Protein AF-A0A527Y413-F1 (afdb_monomer)

Mean predicted aligned error: 3.58 Å

Structure (mmCIF, N/CA/C/O backbone):
data_AF-A0A527Y413-F1
#
_entry.id   AF-A0A527Y413-F1
#
loop_
_atom_site.group_PDB
_atom_site.id
_atom_site.type_symbol
_atom_site.label_atom_id
_atom_site.label_alt_id
_atom_site.label_comp_id
_atom_site.label_asym_id
_atom_site.label_entity_id
_atom_site.label_seq_id
_atom_site.pdbx_PDB_ins_code
_atom_site.Cartn_x
_atom_site.Cartn_y
_atom_site.Cartn_z
_atom_site.occupancy
_atom_site.B_iso_or_equiv
_atom_site.auth_seq_id
_atom_site.auth_comp_id
_atom_site.auth_asym_id
_atom_site.auth_atom_id
_atom_site.pdbx_PDB_model_num
ATOM 1 N N . VAL A 1 1 ? 9.779 -12.324 -18.242 1.00 88.62 1 VAL A N 1
ATOM 2 C CA . VAL A 1 1 ? 10.244 -12.628 -16.867 1.00 88.62 1 VAL A CA 1
ATOM 3 C C . VAL A 1 1 ? 9.384 -11.818 -15.916 1.00 88.62 1 VAL A C 1
ATOM 5 O O . VAL A 1 1 ? 9.261 -10.623 -16.142 1.00 88.62 1 VAL A O 1
ATOM 8 N N . GLY A 1 2 ? 8.724 -12.457 -14.950 1.00 92.38 2 GLY A N 1
ATOM 9 C CA . GLY A 1 2 ? 7.933 -11.762 -13.930 1.00 92.38 2 GLY A CA 1
ATOM 10 C C . GLY A 1 2 ? 8.755 -11.575 -12.660 1.00 92.38 2 GLY A C 1
ATOM 11 O O . GLY A 1 2 ? 9.491 -12.485 -12.281 1.00 92.38 2 GLY A O 1
ATOM 12 N N . VAL A 1 3 ? 8.639 -10.411 -12.024 1.00 92.94 3 VAL A N 1
ATOM 13 C CA . VAL A 1 3 ? 9.297 -10.102 -10.749 1.00 92.94 3 VAL A CA 1
ATOM 14 C C . VAL A 1 3 ? 8.225 -9.657 -9.766 1.00 92.94 3 VAL A C 1
ATOM 16 O O . VAL A 1 3 ? 7.400 -8.806 -10.093 1.00 92.94 3 VAL A O 1
ATOM 19 N N . TYR A 1 4 ? 8.240 -10.245 -8.574 1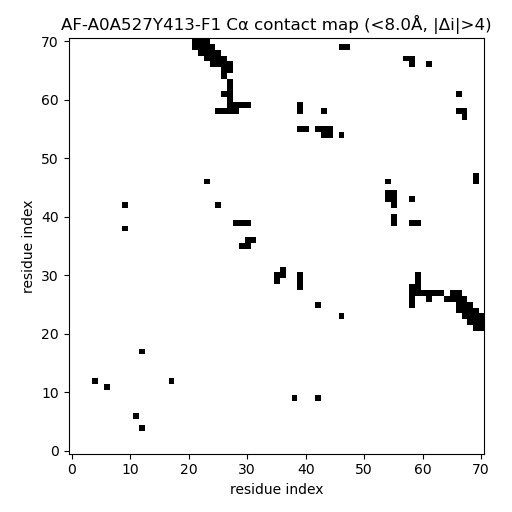.00 93.38 4 TYR A N 1
ATOM 20 C CA . TYR A 1 4 ? 7.284 -9.959 -7.513 1.00 93.38 4 TYR A CA 1
ATOM 21 C C . TYR A 1 4 ? 8.051 -9.593 -6.251 1.00 93.38 4 TYR A C 1
ATOM 23 O O . TYR A 1 4 ? 8.932 -10.337 -5.821 1.00 93.38 4 TYR A O 1
ATOM 31 N N . PHE A 1 5 ? 7.695 -8.459 -5.660 1.00 93.62 5 PHE A N 1
ATOM 32 C CA . PHE A 1 5 ? 8.165 -8.056 -4.343 1.00 93.62 5 PHE A CA 1
ATOM 33 C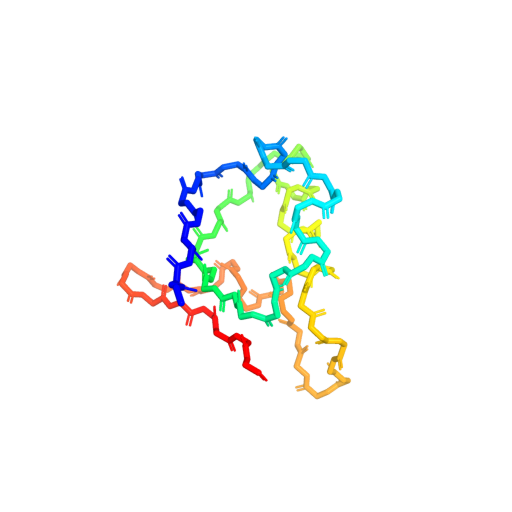 C . PHE A 1 5 ? 7.007 -8.180 -3.361 1.00 93.62 5 PHE A C 1
ATOM 35 O O . PHE A 1 5 ? 5.906 -7.709 -3.641 1.00 93.62 5 PHE A O 1
ATOM 42 N N . VAL A 1 6 ? 7.256 -8.824 -2.223 1.00 93.38 6 VAL A N 1
ATOM 43 C CA . VAL A 1 6 ? 6.259 -9.033 -1.170 1.00 93.38 6 VAL A CA 1
ATOM 44 C C . VAL A 1 6 ? 6.860 -8.539 0.139 1.00 93.38 6 VAL A C 1
ATOM 46 O O . VAL A 1 6 ? 7.890 -9.046 0.576 1.00 93.38 6 VAL A O 1
ATOM 49 N N . THR A 1 7 ? 6.239 -7.527 0.741 1.00 89.94 7 THR A N 1
ATOM 50 C CA . THR A 1 7 ? 6.667 -6.937 2.015 1.00 89.94 7 THR A CA 1
ATOM 51 C C . THR A 1 7 ? 5.461 -6.443 2.815 1.00 89.94 7 THR A C 1
ATOM 53 O O . THR A 1 7 ? 4.432 -6.084 2.246 1.00 89.94 7 THR A O 1
ATOM 56 N N . GLN A 1 8 ? 5.60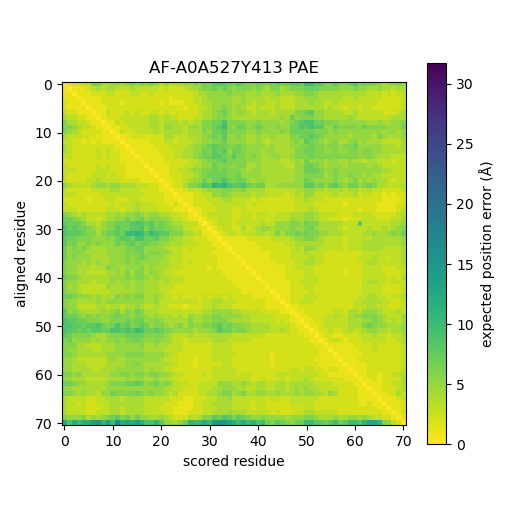9 -6.402 4.141 1.00 82.69 8 GLN A N 1
ATOM 57 C CA . GLN A 1 8 ? 4.670 -5.758 5.063 1.00 82.69 8 GLN A CA 1
ATOM 58 C C . GLN A 1 8 ? 4.927 -4.250 5.204 1.00 82.69 8 GLN A C 1
ATOM 60 O O . GLN A 1 8 ? 4.073 -3.529 5.719 1.00 82.69 8 GLN A O 1
ATOM 65 N N . ASN A 1 9 ? 6.100 -3.773 4.777 1.00 79.00 9 ASN A N 1
ATOM 66 C CA . ASN A 1 9 ? 6.494 -2.376 4.847 1.00 79.00 9 ASN A CA 1
ATOM 67 C C . ASN A 1 9 ? 6.936 -1.889 3.458 1.00 79.00 9 ASN A C 1
ATOM 69 O O . ASN A 1 9 ? 7.988 -2.305 2.972 1.00 79.00 9 ASN A O 1
ATOM 73 N N . PRO A 1 10 ? 6.190 -0.974 2.8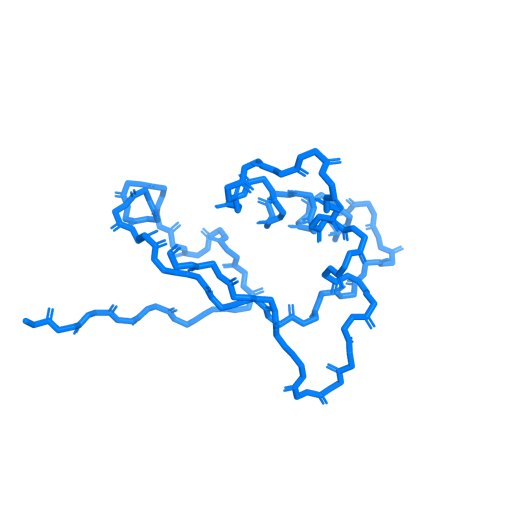19 1.00 70.56 10 PRO A N 1
ATOM 74 C CA . PRO A 1 10 ? 6.530 -0.494 1.480 1.00 70.56 10 PRO A CA 1
ATOM 75 C C . PRO A 1 10 ? 7.907 0.183 1.411 1.00 70.56 10 PRO A C 1
ATOM 77 O O . PRO A 1 10 ? 8.496 0.232 0.338 1.00 70.56 10 PRO A O 1
ATOM 80 N N . LEU A 1 11 ? 8.452 0.652 2.542 1.00 78.31 11 LEU A N 1
ATOM 81 C CA . LEU A 1 11 ? 9.789 1.254 2.615 1.00 78.31 11 LEU A CA 1
ATOM 82 C C . LEU A 1 11 ? 10.938 0.248 2.431 1.00 78.31 11 LEU A C 1
ATOM 84 O O . LEU A 1 11 ? 12.079 0.669 2.255 1.00 78.31 11 LEU A O 1
ATOM 88 N N . ASP A 1 12 ? 10.662 -1.058 2.467 1.00 87.00 12 ASP A N 1
ATOM 89 C CA . ASP A 1 12 ? 11.685 -2.091 2.268 1.00 87.00 12 ASP A CA 1
ATOM 90 C C . ASP A 1 12 ? 12.101 -2.222 0.792 1.00 87.00 12 ASP A C 1
ATOM 92 O O . ASP A 1 12 ? 13.140 -2.809 0.486 1.00 87.00 12 ASP A O 1
ATOM 96 N N . ILE A 1 13 ? 11.300 -1.689 -0.138 1.00 88.12 13 ILE A N 1
ATOM 97 C CA . ILE A 1 13 ? 11.587 -1.716 -1.572 1.00 88.12 13 ILE A CA 1
ATOM 98 C C . ILE A 1 13 ? 12.073 -0.322 -1.994 1.00 88.12 13 ILE A C 1
ATOM 100 O O . ILE A 1 13 ? 11.368 0.661 -1.762 1.00 88.12 13 ILE A O 1
ATOM 104 N N . PRO A 1 14 ? 13.245 -0.205 -2.648 1.00 89.50 14 PRO A N 1
ATOM 105 C CA . PRO A 1 14 ? 13.727 1.076 -3.150 1.00 89.50 14 PRO A CA 1
ATOM 106 C C . PRO A 1 14 ? 12.722 1.748 -4.091 1.00 89.50 14 PRO A C 1
ATOM 108 O O . PRO A 1 14 ? 12.127 1.094 -4.949 1.00 89.50 14 PRO A O 1
ATOM 111 N N . GLU A 1 15 ? 12.591 3.070 -3.990 1.0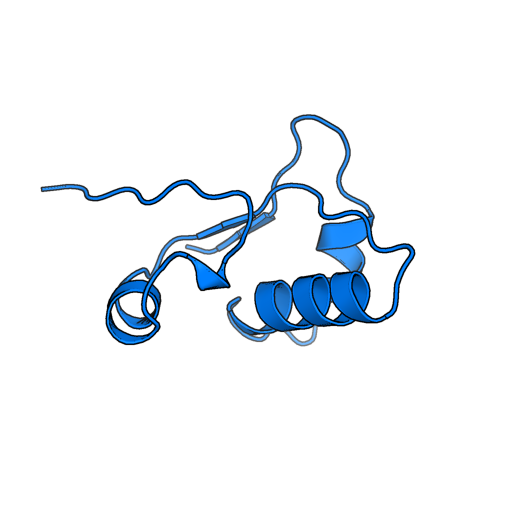0 84.62 15 GLU A N 1
ATOM 112 C CA . GLU A 1 15 ? 11.648 3.856 -4.797 1.00 84.62 15 GLU A CA 1
ATOM 113 C C . GLU A 1 15 ? 11.868 3.672 -6.307 1.00 84.62 15 GLU A C 1
ATOM 115 O O . GLU A 1 15 ? 10.912 3.530 -7.065 1.00 84.62 15 GLU A O 1
ATOM 120 N N . THR A 1 16 ? 13.127 3.565 -6.742 1.00 91.00 16 THR A N 1
ATOM 121 C CA . THR A 1 16 ? 13.488 3.309 -8.146 1.00 91.00 16 THR A CA 1
ATOM 122 C C . THR A 1 16 ? 12.963 1.972 -8.668 1.00 91.00 16 THR A C 1
ATOM 124 O O . THR A 1 16 ? 12.662 1.859 -9.854 1.00 91.00 16 THR A O 1
ATOM 127 N N . VAL A 1 17 ? 12.821 0.971 -7.795 1.00 91.25 17 VAL A N 1
ATOM 128 C CA . VAL A 1 17 ? 12.227 -0.330 -8.122 1.00 91.25 17 VAL A CA 1
ATOM 129 C C . VAL A 1 17 ? 10.705 -0.236 -8.062 1.00 91.25 17 VAL A C 1
ATOM 131 O O . VAL A 1 17 ? 10.038 -0.640 -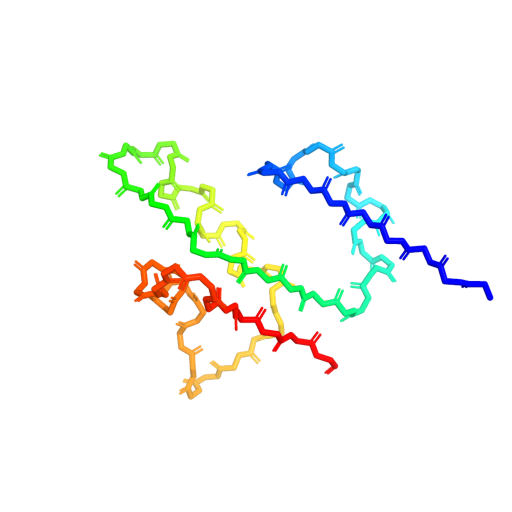9.012 1.00 91.25 17 VAL A O 1
ATOM 134 N N . LEU A 1 18 ? 10.146 0.355 -6.998 1.00 84.88 18 LEU A N 1
ATOM 135 C CA . LEU A 1 18 ? 8.700 0.571 -6.849 1.00 84.88 18 LEU A CA 1
ATOM 136 C C . LEU A 1 18 ? 8.096 1.341 -8.029 1.00 84.88 18 LEU A C 1
ATOM 138 O O . LEU A 1 18 ? 6.993 1.009 -8.461 1.00 84.88 18 LEU A O 1
ATOM 142 N N . ALA A 1 19 ? 8.811 2.332 -8.565 1.00 84.62 19 ALA A N 1
ATOM 143 C CA . ALA A 1 19 ? 8.381 3.129 -9.710 1.00 84.62 19 ALA A CA 1
ATOM 144 C C . ALA A 1 19 ? 8.236 2.305 -11.003 1.00 84.62 19 ALA A C 1
ATOM 146 O O . ALA A 1 19 ? 7.475 2.687 -11.888 1.00 84.62 19 ALA A O 1
ATOM 147 N N . GLN A 1 20 ? 8.929 1.166 -11.113 1.00 89.50 20 GLN A N 1
ATOM 148 C CA . GLN A 1 20 ? 8.810 0.255 -12.256 1.00 89.50 20 GLN A CA 1
ATOM 149 C C . GLN A 1 20 ? 7.678 -0.770 -12.093 1.00 89.50 20 GLN A C 1
ATOM 151 O O . GLN A 1 20 ? 7.300 -1.430 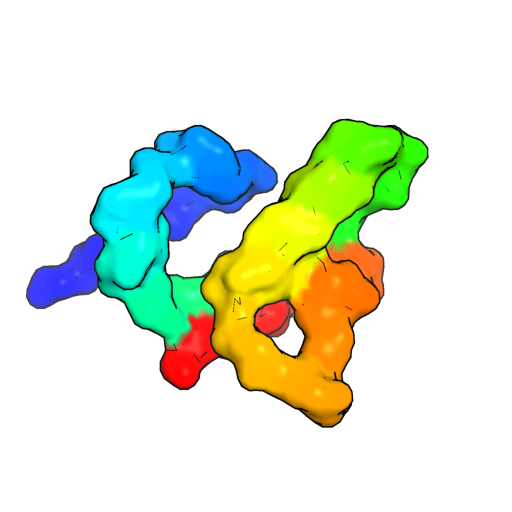-13.062 1.00 89.50 20 GLN A O 1
ATOM 156 N N . LEU A 1 21 ? 7.118 -0.917 -10.888 1.00 87.38 21 LEU A N 1
ATOM 157 C CA . LEU A 1 21 ? 6.020 -1.843 -10.623 1.00 87.38 21 LEU A CA 1
ATOM 158 C C . LEU A 1 21 ? 4.682 -1.177 -10.970 1.00 87.38 21 LEU A C 1
ATOM 160 O O . LEU A 1 21 ? 4.154 -0.367 -10.208 1.00 87.38 21 LEU A O 1
ATOM 164 N N . GLY A 1 22 ? 4.133 -1.528 -12.136 1.00 83.62 22 GLY A N 1
ATOM 165 C CA . GLY A 1 22 ? 2.827 -1.031 -12.590 1.00 83.62 22 GLY A CA 1
ATOM 166 C C . GLY A 1 22 ? 1.632 -1.694 -11.895 1.00 83.62 22 GLY A C 1
ATOM 167 O O . GLY A 1 22 ? 0.601 -1.051 -11.700 1.00 83.62 22 GLY A O 1
ATOM 168 N N . ASN A 1 23 ? 1.796 -2.954 -11.480 1.00 89.94 23 ASN A N 1
ATOM 169 C CA . ASN A 1 23 ? 0.768 -3.721 -10.782 1.00 89.94 23 ASN A CA 1
ATOM 170 C C . ASN A 1 23 ? 1.005 -3.691 -9.273 1.00 89.94 23 ASN A C 1
ATOM 172 O O . ASN A 1 23 ? 2.133 -3.897 -8.817 1.00 89.94 23 ASN A O 1
ATOM 176 N N . ARG A 1 24 ? -0.066 -3.499 -8.498 1.00 90.31 24 ARG A N 1
ATOM 177 C CA . ARG A 1 24 ? -0.018 -3.520 -7.029 1.00 90.31 24 ARG A CA 1
ATOM 178 C C . ARG A 1 24 ? -1.142 -4.358 -6.449 1.00 90.31 24 ARG A C 1
ATOM 180 O O . ARG A 1 24 ? -2.258 -4.324 -6.958 1.00 90.31 24 ARG A O 1
ATOM 187 N N . VAL A 1 25 ? -0.825 -5.061 -5.364 1.00 92.94 25 VAL A N 1
ATOM 188 C CA . VAL A 1 25 ? -1.769 -5.798 -4.521 1.00 92.94 25 VAL A CA 1
ATOM 189 C C . VAL A 1 25 ? -1.505 -5.374 -3.079 1.00 92.94 25 VAL A C 1
ATOM 191 O O . VAL A 1 25 ? -0.450 -5.685 -2.530 1.00 92.94 25 VAL A O 1
ATOM 194 N N . GLN A 1 26 ? -2.432 -4.624 -2.487 1.00 93.06 26 GLN A N 1
ATOM 195 C CA . GLN A 1 26 ? -2.312 -4.090 -1.131 1.00 93.06 26 GLN A CA 1
ATOM 196 C C . GLN A 1 26 ? -3.361 -4.728 -0.229 1.00 93.06 26 GLN A C 1
ATOM 198 O O . GLN A 1 26 ? -4.559 -4.532 -0.422 1.00 93.06 26 GLN A O 1
ATOM 203 N N . HIS A 1 27 ? -2.902 -5.460 0.780 1.00 93.69 27 HIS A N 1
ATOM 204 C CA . HIS A 1 27 ? -3.758 -5.972 1.845 1.00 93.69 27 HIS A CA 1
ATOM 205 C C . HIS A 1 27 ? -4.034 -4.911 2.914 1.00 93.69 27 HIS A C 1
ATOM 207 O O . HIS A 1 27 ? -3.408 -3.846 2.937 1.00 93.69 27 HIS A O 1
ATOM 213 N N . ALA A 1 28 ? -4.962 -5.234 3.815 1.00 91.88 28 ALA A N 1
ATOM 214 C CA . ALA A 1 28 ? -5.356 -4.375 4.920 1.00 91.88 28 ALA A CA 1
ATOM 215 C C . ALA A 1 28 ? -4.150 -3.877 5.733 1.00 91.88 28 ALA A C 1
ATOM 217 O O . ALA A 1 28 ? -3.323 -4.669 6.193 1.00 91.88 28 ALA A O 1
ATOM 218 N N . LEU A 1 29 ? -4.094 -2.566 5.970 1.00 88.69 29 LEU A N 1
ATOM 219 C CA . LEU A 1 29 ? -3.177 -1.961 6.934 1.00 88.69 29 LEU A CA 1
ATOM 220 C C . LEU A 1 29 ? -3.992 -1.385 8.083 1.00 88.69 29 LEU A C 1
ATOM 222 O O . LEU A 1 29 ? -4.934 -0.620 7.876 1.00 88.69 29 LEU A O 1
ATOM 226 N N . ARG A 1 30 ? -3.613 -1.740 9.310 1.00 86.94 30 ARG A N 1
ATOM 227 C CA . ARG A 1 30 ? -4.238 -1.186 10.510 1.00 86.94 30 ARG A CA 1
ATOM 228 C C . ARG A 1 30 ? -3.395 -0.041 11.039 1.00 86.94 30 ARG A C 1
ATOM 230 O O . ARG A 1 30 ? -2.187 -0.189 11.195 1.00 86.94 30 ARG A O 1
ATOM 237 N N . ALA A 1 31 ? -4.040 1.089 11.303 1.00 87.75 31 ALA A N 1
ATOM 238 C CA . ALA A 1 31 ? -3.374 2.285 11.785 1.00 87.75 31 ALA A CA 1
ATOM 239 C C . ALA A 1 31 ? -3.994 2.779 13.091 1.00 87.75 31 ALA A C 1
ATOM 241 O O . ALA A 1 31 ? -5.092 3.329 13.103 1.00 87.75 31 ALA A O 1
ATOM 242 N N . TYR A 1 32 ? -3.255 2.606 14.183 1.00 87.94 32 TYR A N 1
ATOM 243 C CA . TYR A 1 32 ? -3.612 3.053 15.531 1.00 87.94 32 TYR A CA 1
ATOM 244 C C . TYR A 1 32 ? -2.661 4.143 16.043 1.00 87.94 32 TYR A C 1
ATOM 246 O O . TYR A 1 32 ? -2.993 4.886 16.964 1.00 87.94 32 TYR A O 1
ATOM 254 N N . THR A 1 33 ? -1.489 4.271 15.421 1.00 91.94 33 THR A N 1
ATOM 255 C CA . THR A 1 33 ? -0.472 5.280 15.726 1.00 91.94 33 THR A CA 1
ATOM 256 C C . THR A 1 33 ? -0.293 6.268 14.565 1.00 91.94 33 THR A C 1
ATOM 258 O O . THR A 1 33 ? -0.543 5.918 13.407 1.00 91.94 33 THR A O 1
ATOM 261 N N . PRO A 1 34 ? 0.221 7.490 14.813 1.00 91.50 34 PRO A N 1
ATOM 262 C CA . PRO A 1 34 ? 0.526 8.444 13.741 1.00 91.50 34 PRO A CA 1
ATOM 263 C C . PRO A 1 34 ? 1.492 7.886 12.684 1.00 91.50 34 PRO A C 1
ATOM 265 O O . PRO A 1 34 ? 1.380 8.200 11.500 1.00 91.50 34 PRO A O 1
ATOM 268 N N . ARG A 1 35 ? 2.428 7.020 13.100 1.00 87.25 35 ARG A N 1
ATOM 269 C CA . ARG A 1 35 ? 3.377 6.364 12.192 1.00 87.25 35 ARG A CA 1
ATOM 270 C C . ARG A 1 35 ? 2.666 5.431 11.214 1.00 87.25 35 ARG A C 1
ATOM 272 O O . ARG A 1 35 ? 2.966 5.458 10.025 1.00 87.25 35 ARG A O 1
ATOM 279 N N . GLU A 1 36 ? 1.720 4.634 11.698 1.00 88.00 36 GLU A N 1
ATOM 280 C CA . GLU A 1 36 ? 0.947 3.722 10.850 1.00 88.00 36 GLU A CA 1
ATOM 281 C C . GLU A 1 36 ? -0.019 4.481 9.938 1.00 88.00 36 GLU A C 1
ATOM 283 O O . GLU A 1 36 ? -0.160 4.118 8.776 1.00 88.00 36 GLU A O 1
ATOM 288 N N . GLN A 1 37 ? -0.620 5.582 10.405 1.00 89.44 37 GLN A N 1
ATOM 289 C CA . GLN A 1 37 ? -1.449 6.436 9.543 1.00 89.44 37 GLN A CA 1
ATOM 290 C C . GLN A 1 37 ? -0.640 7.005 8.374 1.00 89.44 37 GLN A C 1
ATOM 292 O O . GLN A 1 37 ? -1.132 7.061 7.248 1.00 89.44 37 GLN A O 1
ATOM 297 N N . LYS A 1 38 ? 0.619 7.390 8.621 1.00 88.38 38 LYS A N 1
ATOM 298 C CA . LYS A 1 38 ? 1.529 7.816 7.555 1.00 88.38 38 LYS A CA 1
ATOM 299 C C . LYS A 1 38 ? 1.820 6.673 6.581 1.00 88.38 38 LYS A C 1
ATOM 301 O O . LYS A 1 38 ? 1.772 6.899 5.381 1.00 88.38 38 LYS A O 1
ATOM 306 N N . ALA A 1 39 ? 2.047 5.457 7.079 1.00 85.94 39 ALA A N 1
ATOM 307 C CA . ALA A 1 39 ? 2.258 4.286 6.228 1.00 85.94 39 ALA A CA 1
ATOM 308 C C . ALA A 1 39 ? 1.037 3.974 5.342 1.00 85.94 39 ALA A C 1
ATOM 310 O O . ALA A 1 39 ? 1.210 3.718 4.154 1.00 85.94 39 ALA A O 1
ATOM 311 N N . VAL A 1 40 ? -0.186 4.068 5.883 1.00 90.06 40 VAL A N 1
ATOM 312 C CA . VAL A 1 40 ? -1.433 3.920 5.106 1.00 90.06 40 VAL A CA 1
ATOM 313 C C . VAL A 1 40 ? -1.517 4.967 3.998 1.00 90.06 40 VAL A C 1
ATOM 315 O O . VAL A 1 40 ? -1.794 4.617 2.854 1.00 90.06 40 VAL A O 1
ATOM 318 N N . ARG A 1 41 ? -1.251 6.241 4.314 1.00 88.75 41 ARG A N 1
ATOM 319 C CA . ARG A 1 41 ? -1.277 7.325 3.318 1.00 88.75 41 ARG A CA 1
ATOM 320 C C . ARG A 1 41 ? -0.245 7.110 2.221 1.00 88.75 41 ARG A C 1
ATOM 322 O O . ARG A 1 41 ? -0.599 7.154 1.053 1.00 88.75 41 ARG A O 1
ATOM 329 N N . THR A 1 42 ? 0.994 6.798 2.593 1.00 87.19 42 THR A N 1
ATOM 330 C CA . THR A 1 42 ? 2.055 6.512 1.624 1.00 87.19 42 THR A CA 1
ATOM 331 C C . THR A 1 42 ? 1.690 5.318 0.744 1.00 87.19 42 THR A C 1
ATOM 333 O O . THR A 1 42 ? 1.859 5.396 -0.465 1.00 87.19 42 THR A O 1
ATOM 336 N N . ALA A 1 43 ? 1.129 4.241 1.304 1.00 87.50 43 ALA A N 1
ATOM 337 C CA . ALA A 1 43 ? 0.652 3.114 0.505 1.00 87.50 43 ALA A CA 1
ATOM 338 C C . ALA A 1 43 ? -0.451 3.547 -0.478 1.00 87.50 43 ALA A C 1
ATOM 340 O O . ALA A 1 43 ? -0.360 3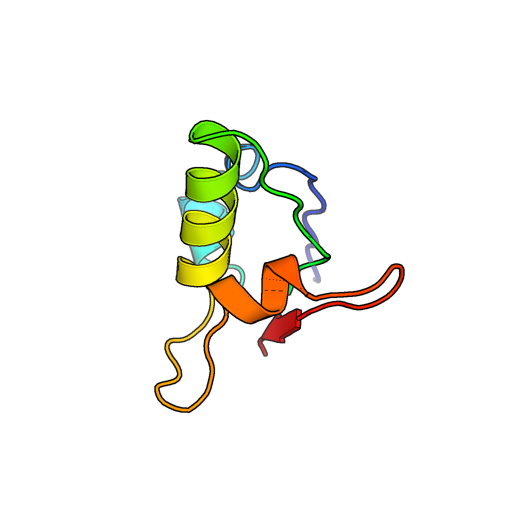.230 -1.662 1.00 87.50 43 ALA A O 1
ATOM 341 N N . ALA A 1 44 ? -1.441 4.323 -0.025 1.00 89.62 44 ALA A N 1
ATOM 342 C CA . ALA A 1 44 ? -2.523 4.836 -0.866 1.00 89.62 44 ALA A CA 1
ATOM 343 C C . ALA A 1 44 ? -2.024 5.740 -2.007 1.00 89.62 44 ALA A C 1
ATOM 345 O O . ALA A 1 44 ? -2.496 5.611 -3.132 1.00 89.62 44 ALA A O 1
ATOM 346 N N . GLU A 1 45 ? -1.040 6.603 -1.745 1.00 86.88 45 GLU A N 1
ATOM 347 C CA . GLU A 1 45 ? -0.434 7.510 -2.734 1.00 86.88 45 GLU A CA 1
ATOM 348 C C . GLU A 1 45 ? 0.335 6.768 -3.838 1.00 86.88 45 GLU A C 1
ATOM 350 O O . GLU A 1 45 ? 0.548 7.317 -4.917 1.00 86.88 45 GLU A O 1
ATOM 355 N N . THR A 1 46 ? 0.720 5.507 -3.611 1.00 82.69 46 THR A N 1
ATOM 356 C CA . THR A 1 46 ? 1.327 4.675 -4.663 1.00 82.69 46 THR A CA 1
ATOM 357 C C . THR A 1 46 ? 0.302 4.099 -5.647 1.00 82.69 46 THR A C 1
ATOM 359 O O . THR A 1 46 ? 0.689 3.546 -6.679 1.00 82.69 46 THR A O 1
ATOM 362 N N . PHE A 1 47 ? -1.001 4.199 -5.371 1.00 87.31 47 PHE A N 1
ATOM 363 C CA . PHE A 1 47 ? -2.046 3.818 -6.324 1.00 87.31 47 PHE A CA 1
ATOM 364 C C . PHE A 1 47 ? -2.293 4.936 -7.340 1.00 87.31 47 PHE A C 1
ATOM 366 O O . PHE A 1 47 ? -2.010 6.107 -7.091 1.00 87.31 47 PHE A O 1
ATOM 373 N N . ARG A 1 48 ? -2.843 4.583 -8.509 1.00 86.00 48 ARG A N 1
ATOM 374 C CA . ARG A 1 48 ? -3.283 5.597 -9.474 1.00 86.00 48 ARG A CA 1
ATOM 375 C C . ARG A 1 48 ? -4.353 6.493 -8.832 1.00 86.00 48 ARG A C 1
ATOM 377 O O . ARG A 1 48 ? -5.297 5.947 -8.260 1.00 86.00 48 ARG A O 1
ATOM 384 N N . PRO A 1 49 ? -4.247 7.831 -8.950 1.00 86.00 49 PRO A N 1
ATOM 385 C CA . PRO A 1 49 ? -5.272 8.736 -8.449 1.00 86.00 49 PRO A CA 1
ATOM 386 C C . PRO A 1 49 ? -6.631 8.428 -9.077 1.00 86.00 49 PRO A C 1
ATOM 388 O O . PRO A 1 49 ? -6.738 8.312 -10.299 1.00 86.00 49 PRO A O 1
ATOM 391 N N . ASN A 1 50 ? -7.663 8.323 -8.244 1.00 87.44 50 ASN A N 1
ATOM 392 C CA . ASN A 1 50 ? -9.036 8.118 -8.680 1.00 87.44 50 ASN A CA 1
ATOM 393 C C . ASN A 1 50 ? -9.968 9.014 -7.842 1.00 87.44 50 ASN A C 1
ATOM 395 O O . ASN A 1 50 ? -10.103 8.770 -6.646 1.00 87.44 50 ASN A O 1
ATOM 399 N N . PRO A 1 51 ? -10.595 10.055 -8.422 1.00 88.75 51 PRO A N 1
ATOM 400 C CA . PRO A 1 51 ? -11.466 10.961 -7.670 1.00 88.75 51 PRO A CA 1
ATOM 401 C C . PRO A 1 51 ? -12.729 10.277 -7.125 1.00 88.75 51 PRO A C 1
ATOM 403 O O . PRO A 1 51 ? -13.285 10.749 -6.137 1.00 88.75 51 PRO A O 1
ATOM 406 N N . ASP A 1 52 ? -13.148 9.158 -7.719 1.00 92.75 52 ASP A N 1
ATOM 4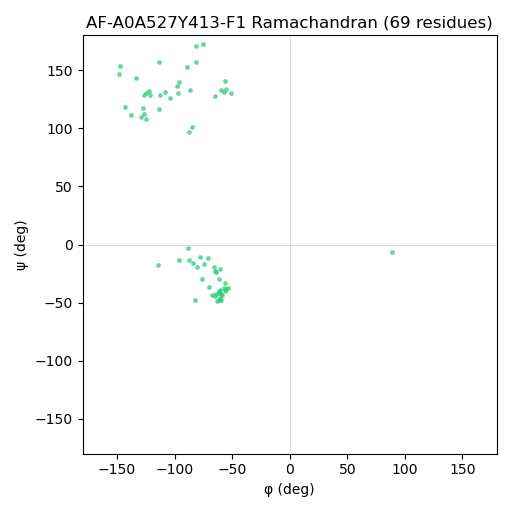07 C CA . ASP A 1 52 ? -14.331 8.401 -7.299 1.00 92.75 52 ASP A CA 1
ATOM 408 C C . ASP A 1 52 ? -14.009 7.351 -6.220 1.00 92.75 52 ASP A C 1
ATOM 410 O O . ASP A 1 52 ? -14.902 6.645 -5.748 1.00 92.75 52 ASP A O 1
ATOM 414 N N . PHE A 1 53 ? -12.733 7.207 -5.836 1.00 90.75 53 PHE A N 1
ATOM 415 C CA . PHE A 1 53 ? -12.285 6.146 -4.942 1.00 90.75 53 PHE A CA 1
ATOM 416 C C . PHE A 1 53 ? -11.184 6.598 -3.977 1.00 90.75 53 PHE A C 1
ATOM 418 O O . PHE A 1 53 ? -10.062 6.909 -4.372 1.00 90.75 53 PHE A O 1
ATOM 425 N N . ASP A 1 54 ? -11.480 6.542 -2.679 1.00 91.88 54 ASP A N 1
ATOM 426 C CA . ASP A 1 54 ? -10.495 6.816 -1.636 1.00 91.88 54 ASP A CA 1
ATOM 427 C C . ASP A 1 54 ? -9.714 5.548 -1.258 1.00 91.88 54 ASP A C 1
ATOM 429 O O . ASP A 1 54 ? -10.135 4.746 -0.416 1.00 91.88 54 ASP A O 1
ATOM 433 N N . CYS A 1 55 ? -8.529 5.401 -1.860 1.00 92.44 55 CYS A N 1
ATOM 434 C CA . CYS A 1 55 ? -7.594 4.322 -1.550 1.00 92.44 55 CYS A CA 1
ATOM 435 C C . CYS A 1 55 ? -7.215 4.269 -0.064 1.00 92.44 55 CYS A C 1
ATOM 437 O O . CYS A 1 55 ? -7.109 3.177 0.490 1.00 92.44 55 CYS A O 1
ATOM 439 N N . ALA A 1 56 ? -7.003 5.411 0.597 1.00 91.31 56 ALA A N 1
ATOM 440 C CA . ALA A 1 56 ? -6.544 5.427 1.985 1.00 91.31 56 ALA A CA 1
ATOM 441 C C . ALA A 1 56 ? -7.623 4.882 2.925 1.00 91.31 56 ALA A C 1
ATOM 443 O O . ALA A 1 56 ? -7.328 4.054 3.790 1.00 91.31 56 ALA A O 1
ATOM 444 N N . THR A 1 57 ? -8.875 5.291 2.708 1.00 92.19 57 THR A N 1
ATOM 445 C CA . THR A 1 57 ? -10.019 4.754 3.451 1.00 92.19 57 THR A CA 1
ATOM 446 C C . THR A 1 57 ? -10.193 3.263 3.170 1.00 92.19 57 THR A C 1
ATOM 448 O O . THR A 1 57 ? -10.250 2.467 4.112 1.00 92.19 57 THR A O 1
ATOM 451 N N . ALA A 1 58 ? -10.180 2.861 1.897 1.00 93.56 58 ALA A N 1
ATOM 452 C CA . ALA A 1 58 ? -10.370 1.468 1.513 1.00 93.56 58 ALA A CA 1
ATOM 453 C C . ALA A 1 58 ? -9.314 0.529 2.127 1.00 93.56 58 ALA A C 1
ATOM 455 O O . ALA A 1 58 ? -9.687 -0.500 2.684 1.00 93.56 58 ALA A O 1
ATOM 456 N N . ILE A 1 59 ? -8.024 0.904 2.134 1.00 93.12 59 ILE A N 1
ATOM 457 C CA . ILE A 1 59 ? -6.937 0.104 2.740 1.00 93.12 59 ILE A CA 1
ATOM 458 C C . ILE A 1 59 ? -7.239 -0.261 4.201 1.00 93.12 59 ILE A C 1
ATOM 460 O O . ILE A 1 59 ? -6.907 -1.360 4.646 1.00 93.12 59 ILE A O 1
ATOM 464 N N . THR A 1 60 ? -7.854 0.650 4.957 1.00 91.69 60 THR A N 1
ATOM 465 C CA . THR A 1 60 ? -8.147 0.429 6.384 1.00 91.69 60 THR A CA 1
ATOM 466 C C . THR A 1 60 ? -9.397 -0.408 6.640 1.00 91.69 60 THR A C 1
ATOM 468 O O . THR A 1 60 ? -9.548 -0.955 7.732 1.00 91.69 60 THR A O 1
ATOM 471 N N . GLN A 1 61 ? -10.283 -0.508 5.649 1.00 93.44 61 GLN A N 1
ATOM 472 C CA . GLN A 1 61 ? -11.571 -1.195 5.755 1.00 93.44 61 GLN A CA 1
ATOM 473 C C . GLN A 1 61 ? -11.534 -2.634 5.233 1.00 93.44 61 GLN A C 1
ATOM 475 O O . GLN A 1 61 ? -12.458 -3.392 5.517 1.00 93.44 61 GLN A O 1
ATOM 480 N N . LEU A 1 62 ? -10.473 -3.015 4.516 1.00 95.00 62 LEU A N 1
ATOM 481 C CA . LEU A 1 62 ? -10.286 -4.374 4.012 1.00 95.00 62 LEU A CA 1
ATOM 482 C C . LEU A 1 62 ? -10.352 -5.421 5.138 1.00 95.00 62 LEU A C 1
ATOM 484 O O . LEU A 1 62 ? -9.693 -5.310 6.180 1.00 95.00 62 LEU A O 1
ATOM 488 N N . GLY A 1 63 ? -11.108 -6.483 4.882 1.00 92.81 63 GLY A N 1
ATOM 489 C CA . GLY A 1 63 ? -11.140 -7.697 5.684 1.00 92.81 63 GLY A CA 1
ATOM 490 C C . GLY A 1 63 ? -9.910 -8.588 5.481 1.00 92.81 63 GLY A C 1
ATOM 491 O O . GLY A 1 63 ? -9.064 -8.383 4.607 1.00 92.81 63 GLY A O 1
ATOM 492 N N . THR A 1 64 ? -9.800 -9.634 6.301 1.00 91.12 64 THR A N 1
ATOM 493 C CA . THR A 1 64 ? -8.776 -10.666 6.104 1.00 91.12 64 THR A CA 1
ATOM 494 C C . THR A 1 64 ? -9.032 -11.414 4.798 1.00 91.12 64 THR A C 1
ATOM 496 O O . THR A 1 64 ? -10.122 -11.932 4.584 1.00 91.12 64 THR A O 1
ATOM 499 N N . GLY A 1 65 ? -8.009 -11.497 3.945 1.00 91.62 65 GLY A N 1
ATOM 500 C CA . GLY A 1 65 ? -8.112 -12.115 2.620 1.00 91.62 65 GLY A CA 1
ATOM 501 C C . GLY A 1 65 ? -8.536 -11.149 1.511 1.00 91.62 65 GLY A C 1
ATOM 502 O O . GLY A 1 65 ? -8.471 -11.522 0.344 1.00 91.62 65 GLY A O 1
ATOM 503 N N . GLU A 1 66 ? -8.898 -9.909 1.844 1.00 95.81 66 GLU A N 1
ATOM 504 C CA . GLU A 1 66 ? -9.202 -8.875 0.856 1.00 95.81 66 GLU A CA 1
ATOM 505 C C . GLU A 1 66 ? -7.942 -8.087 0.467 1.00 95.81 66 GLU A C 1
ATOM 507 O O . GLU A 1 66 ? -6.978 -7.974 1.237 1.00 95.81 66 GLU A O 1
ATOM 512 N N . ALA A 1 67 ? -7.941 -7.548 -0.752 1.00 94.44 67 ALA A N 1
ATOM 513 C CA . ALA A 1 67 ? -6.862 -6.719 -1.266 1.00 94.44 67 ALA A CA 1
ATOM 514 C C . ALA A 1 67 ? -7.386 -5.665 -2.241 1.00 94.44 67 ALA A C 1
ATOM 516 O O . ALA A 1 67 ? -8.299 -5.923 -3.025 1.00 94.44 67 ALA A O 1
ATOM 517 N N . LEU A 1 68 ? -6.736 -4.505 -2.245 1.00 93.19 68 LEU A N 1
ATOM 518 C CA . LEU A 1 68 ? -6.852 -3.534 -3.323 1.00 93.19 68 LEU A CA 1
ATOM 519 C C . LEU A 1 68 ? -5.855 -3.863 -4.417 1.00 93.19 68 LEU A C 1
ATOM 521 O O . LEU A 1 68 ? -4.673 -4.089 -4.149 1.00 93.19 68 LEU A O 1
ATOM 525 N N . VAL A 1 69 ? -6.340 -3.855 -5.652 1.00 91.62 69 VAL A N 1
ATOM 526 C CA . VAL A 1 69 ? -5.542 -4.189 -6.825 1.00 91.62 69 VAL A CA 1
ATOM 527 C C . VAL A 1 69 ? -5.564 -3.021 -7.800 1.00 91.62 69 VAL A C 1
ATOM 529 O O . VAL A 1 69 ? -6.622 -2.478 -8.104 1.00 91.62 69 VAL A O 1
ATOM 532 N N . SER A 1 70 ? -4.386 -2.642 -8.290 1.00 87.00 70 SER A N 1
ATOM 533 C CA . SER A 1 70 ? -4.221 -1.682 -9.385 1.00 87.00 70 SER A CA 1
ATOM 534 C C . SER A 1 70 ? -3.469 -2.360 -10.520 1.00 87.00 70 SER A C 1
ATOM 536 O O . SER A 1 70 ? -2.392 -2.910 -10.281 1.00 87.00 70 SER A O 1
ATOM 538 N N . THR A 1 71 ? -4.026 -2.283 -11.730 1.00 78.62 71 THR A N 1
ATOM 539 C CA . THR A 1 71 ? -3.484 -2.828 -12.990 1.00 78.62 71 THR A CA 1
ATOM 540 C C . THR A 1 71 ? -3.393 -1.764 -14.056 1.00 78.62 71 THR A C 1
ATOM 542 O O . THR A 1 71 ? -4.314 -0.920 -14.118 1.00 78.62 71 THR A O 1
#

Sequence (71 aa):
VGVYFVTQNPLDIPETVLAQLGNRVQHALRAYTPREQKAVRTAAETFRPNPDFDCATAITQLGTGEALVST

pLDDT: mean 89.08, std 4.36, range [70.56, 95.81]

Solvent-accessible surface area (backbone atoms only — not comparable to full-atom values): 4659 Å² total; per-residue (Å²): 138,88,85,86,88,87,74,96,48,78,84,80,50,57,66,81,57,55,73,69,53,74,62,47,78,45,56,54,50,83,59,91,46,74,69,38,46,49,51,43,45,55,57,31,68,72,47,83,90,48,96,92,51,64,50,49,62,49,36,57,68,42,52,92,93,40,66,52,74,46,121

Radius of gyration: 12.11 Å; Cα contacts (8 Å, |Δi|>4): 66; chains: 1; bounding box: 28×24×33 Å

Foldseek 3Di:
DDDDDDDPAPVVDDPVVLVPDQKDKAAAQADPDPVSLVRLVVVQVSADDDPVDRSSVVSNVGDVPDIDIGD

Secondary structure (DSSP, 8-state):
-------SSGGGS-HHHHTT---EEEE-----SHHHHHHHHHHHHTSPP-TT--HHHHHHHPPTT-EEEE-